Protein AF-A0A7W1A3Q1-F1 (afdb_monomer)

Radius of gyration: 32.12 Å; Cα contacts (8 Å, |Δi|>4): 57; chains: 1; bounding box: 71×56×90 Å

Nearest PDB structures (foldseek):
  2gvi-assembly1_A  TM=7.033E-01  e=1.268E+00  Thermoplasma acidophilum
  6yxy-assembly1_A5  TM=4.092E-01  e=6.744E+00  Trypanosoma brucei brucei

Solvent-accessible surface area (backbone atoms only — not comparable to full-atom values): 7647 Å² total; per-residue (Å²): 139,90,90,75,81,80,67,65,62,63,56,52,58,51,53,51,58,50,51,57,49,55,53,51,54,53,50,51,54,50,53,52,52,51,52,52,50,52,52,51,51,54,52,48,50,52,49,51,54,53,50,53,52,53,50,53,54,52,50,54,54,51,54,53,51,52,49,52,35,40,75,68,68,78,40,59,66,69,61,50,52,52,52,51,52,52,53,51,49,62,69,66,46,74,77,74,68,55,72,40,60,21,72,85,70,72,43,79,39,52,35,94,46,45,44,83,50,100,91,42,39,35,49,76,82,66,75,82,80,130

Structure (mmCIF, N/CA/C/O backbone):
data_AF-A0A7W1A3Q1-F1
#
_entry.id   AF-A0A7W1A3Q1-F1
#
loop_
_atom_site.group_PDB
_atom_site.id
_atom_site.type_symbol
_atom_site.label_atom_id
_atom_site.label_alt_id
_atom_site.label_comp_id
_atom_site.label_asym_id
_atom_site.label_entity_id
_atom_site.label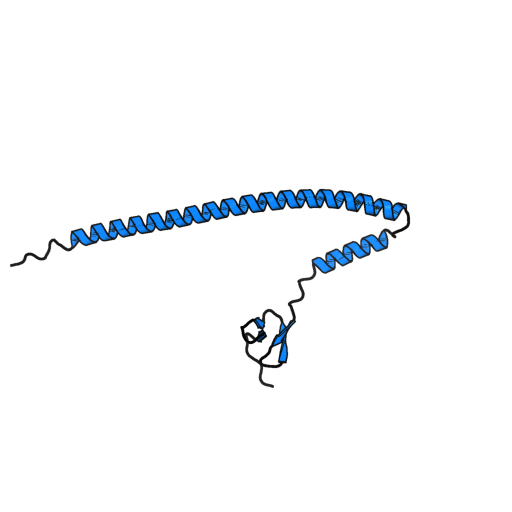_seq_id
_atom_site.pdbx_PDB_ins_code
_atom_site.Cartn_x
_atom_site.Cartn_y
_atom_site.Cartn_z
_atom_site.occupancy
_atom_site.B_iso_or_equiv
_atom_site.auth_seq_id
_atom_site.auth_comp_id
_atom_site.auth_asym_id
_atom_site.auth_atom_id
_atom_site.pdbx_PDB_model_num
ATOM 1 N N . MET A 1 1 ? 51.588 -4.763 -65.980 1.00 42.47 1 MET A N 1
ATOM 2 C CA . MET A 1 1 ? 52.067 -3.839 -64.926 1.00 42.47 1 MET A CA 1
ATOM 3 C C . MET A 1 1 ? 50.918 -2.877 -64.630 1.00 42.47 1 MET A C 1
ATOM 5 O O . MET A 1 1 ? 50.646 -2.015 -65.445 1.00 42.47 1 MET A O 1
ATOM 9 N N . SER A 1 2 ? 49.977 -3.266 -63.768 1.00 47.62 2 SER A N 1
ATOM 10 C CA . SER A 1 2 ? 49.927 -3.010 -62.309 1.00 47.62 2 SER A CA 1
ATOM 11 C C . SER A 1 2 ? 49.347 -1.636 -61.956 1.00 47.62 2 SER A C 1
ATOM 13 O O . SER A 1 2 ? 50.072 -0.713 -61.610 1.00 47.62 2 SER A O 1
ATOM 15 N N . THR A 1 3 ? 48.016 -1.534 -61.998 1.00 52.09 3 THR A N 1
ATOM 16 C CA . THR A 1 3 ? 47.221 -0.368 -61.565 1.00 52.09 3 THR A CA 1
ATOM 17 C C . THR A 1 3 ? 46.108 -0.786 -60.592 1.00 52.09 3 THR A C 1
ATOM 19 O O . THR A 1 3 ? 44.941 -0.462 -60.790 1.00 52.09 3 THR A O 1
ATOM 22 N N . SER A 1 4 ? 46.436 -1.539 -59.534 1.00 50.78 4 SER A N 1
ATOM 23 C CA . SER A 1 4 ? 45.433 -2.027 -58.562 1.00 50.78 4 SER A CA 1
ATOM 24 C C . SER A 1 4 ? 45.696 -1.683 -57.089 1.00 50.78 4 SER A C 1
ATOM 26 O O . SER A 1 4 ? 44.872 -2.023 -56.247 1.00 50.78 4 SER A O 1
ATOM 28 N N . MET A 1 5 ? 46.768 -0.962 -56.737 1.00 50.62 5 MET A N 1
ATOM 29 C CA . MET A 1 5 ? 47.135 -0.780 -55.318 1.00 50.62 5 MET A CA 1
ATOM 30 C C . MET A 1 5 ? 46.585 0.472 -54.607 1.00 50.62 5 MET A C 1
ATOM 32 O O . MET A 1 5 ? 46.626 0.519 -53.383 1.00 50.62 5 MET A O 1
ATOM 36 N N . PHE A 1 6 ? 45.994 1.452 -55.299 1.00 49.81 6 PHE A N 1
ATOM 37 C CA . PHE A 1 6 ? 45.567 2.711 -54.649 1.00 49.81 6 PHE A CA 1
ATOM 38 C C . PHE A 1 6 ? 44.113 2.757 -54.148 1.00 49.81 6 PHE A C 1
ATOM 40 O O . PHE A 1 6 ? 43.720 3.721 -53.495 1.00 49.81 6 PHE A O 1
ATOM 47 N N . ARG A 1 7 ? 43.299 1.723 -54.394 1.00 51.16 7 ARG A N 1
ATOM 48 C CA . ARG A 1 7 ? 41.881 1.719 -53.982 1.00 51.16 7 ARG A CA 1
ATOM 49 C C . ARG A 1 7 ? 41.622 1.232 -52.552 1.00 51.16 7 ARG A C 1
ATOM 51 O O . ARG A 1 7 ? 40.521 1.431 -52.068 1.00 51.16 7 ARG A O 1
ATOM 58 N N . SER A 1 8 ? 42.596 0.642 -51.857 1.00 54.16 8 SER A N 1
ATOM 59 C CA . SER A 1 8 ? 42.372 0.010 -50.540 1.00 54.16 8 SER A CA 1
ATOM 60 C C . SER A 1 8 ? 42.314 1.003 -49.362 1.00 54.16 8 SER A C 1
ATOM 62 O O . SER A 1 8 ? 41.556 0.807 -48.414 1.00 54.16 8 SER A O 1
ATOM 64 N N . GLY A 1 9 ? 43.053 2.117 -49.428 1.00 51.19 9 GLY A N 1
ATOM 65 C CA . GLY A 1 9 ? 43.115 3.088 -48.326 1.00 51.19 9 GLY A CA 1
ATOM 66 C C . GLY A 1 9 ? 41.834 3.909 -48.148 1.00 51.19 9 GLY A C 1
ATOM 67 O O . GLY A 1 9 ? 41.376 4.098 -47.026 1.00 51.19 9 GLY A O 1
ATOM 68 N N . PHE A 1 10 ? 41.210 4.349 -49.245 1.00 52.88 10 PHE A N 1
ATOM 69 C CA . PHE A 1 10 ? 40.043 5.242 -49.199 1.00 52.88 10 PHE A CA 1
ATOM 70 C C . PHE A 1 10 ? 38.795 4.596 -48.577 1.00 52.88 10 PHE A C 1
ATOM 72 O O . PHE A 1 10 ? 38.075 5.254 -47.829 1.00 52.88 10 PHE A O 1
ATOM 79 N N . TYR A 1 11 ? 38.558 3.303 -48.825 1.00 54.03 11 TYR A N 1
ATOM 80 C CA . TYR A 1 11 ? 37.426 2.598 -48.213 1.00 54.03 11 TYR A CA 1
ATOM 81 C C . TYR A 1 11 ? 37.610 2.421 -46.704 1.00 54.03 11 TYR A C 1
ATOM 83 O O . TYR A 1 11 ? 36.638 2.518 -45.964 1.00 54.03 11 TYR A O 1
ATOM 91 N N . LYS A 1 12 ? 38.849 2.242 -46.228 1.00 52.91 12 LYS A N 1
ATOM 92 C CA . LYS A 1 12 ? 39.127 2.083 -44.796 1.00 52.91 12 LYS A CA 1
ATOM 93 C C . LYS A 1 12 ? 38.817 3.359 -44.003 1.00 52.91 12 LYS A C 1
ATOM 95 O O . LYS A 1 12 ? 38.176 3.272 -42.963 1.00 52.91 12 LYS A O 1
ATOM 100 N N . TYR A 1 13 ? 39.185 4.534 -44.522 1.00 55.19 13 TYR A N 1
ATOM 101 C CA . TYR A 1 13 ? 38.882 5.817 -43.868 1.00 55.19 13 TYR A CA 1
ATOM 102 C C . TYR A 1 13 ? 37.392 6.172 -43.893 1.00 55.19 13 TYR A C 1
ATOM 104 O O . TYR A 1 13 ? 36.884 6.716 -42.915 1.00 55.19 13 TYR A O 1
ATOM 112 N N . MET A 1 14 ? 36.671 5.833 -44.968 1.00 55.47 14 MET A N 1
ATOM 113 C CA . MET A 1 14 ? 35.222 6.054 -44.998 1.00 55.47 14 MET A CA 1
ATOM 114 C C . MET A 1 14 ? 34.477 5.109 -44.053 1.00 55.47 14 MET A C 1
ATOM 116 O O . MET A 1 14 ? 33.611 5.568 -43.320 1.00 55.47 14 MET A O 1
ATOM 120 N N . ILE A 1 15 ? 34.833 3.822 -43.998 1.00 56.97 15 ILE A N 1
ATOM 121 C CA . ILE A 1 15 ? 34.176 2.867 -43.091 1.00 56.97 15 ILE A CA 1
ATOM 122 C C . ILE A 1 15 ? 34.418 3.254 -41.625 1.00 56.97 15 ILE A C 1
ATOM 124 O O . ILE A 1 15 ? 33.489 3.213 -40.827 1.00 56.97 15 ILE A O 1
ATOM 128 N N . GLN A 1 16 ? 35.625 3.708 -41.277 1.00 50.66 16 GLN A N 1
ATOM 129 C CA . GLN A 1 16 ? 35.953 4.094 -39.902 1.00 50.66 16 GLN A CA 1
ATOM 130 C C . GLN A 1 16 ? 35.214 5.369 -39.452 1.00 50.66 16 GLN A C 1
ATOM 132 O O . GLN A 1 16 ? 34.679 5.401 -38.350 1.00 50.66 16 GLN A O 1
ATOM 137 N N . GLY A 1 17 ? 35.060 6.365 -40.335 1.00 55.16 17 GLY A N 1
ATOM 138 C CA . GLY A 1 17 ? 34.252 7.558 -40.046 1.00 55.16 17 GLY A CA 1
ATOM 139 C C . GLY A 1 17 ? 32.736 7.309 -39.993 1.00 55.16 17 GLY A C 1
ATOM 140 O O . GLY A 1 17 ? 32.017 8.074 -39.353 1.00 55.16 17 GLY A O 1
ATOM 141 N N . TYR A 1 18 ? 32.236 6.253 -40.646 1.00 53.41 18 TYR A N 1
ATOM 142 C CA . TYR A 1 18 ? 30.842 5.814 -40.504 1.00 53.41 18 TYR A CA 1
ATOM 143 C C . TYR A 1 18 ? 30.604 5.095 -39.172 1.00 53.41 18 TYR A C 1
ATOM 145 O O . TYR A 1 18 ? 29.595 5.367 -38.531 1.00 53.41 18 TYR A O 1
ATOM 153 N N . VAL A 1 19 ? 31.541 4.248 -38.730 1.00 54.28 19 VAL A N 1
ATOM 154 C CA . VAL A 1 19 ? 31.450 3.534 -37.444 1.00 54.28 19 VAL A CA 1
ATOM 155 C C . VAL A 1 19 ? 31.488 4.506 -36.257 1.00 54.28 19 VAL A C 1
ATOM 157 O O . VAL A 1 19 ? 30.662 4.382 -35.356 1.00 54.28 19 VAL A O 1
ATOM 160 N N . ASP A 1 20 ? 32.351 5.529 -36.295 1.00 56.75 20 ASP A N 1
ATOM 161 C CA . ASP A 1 20 ? 32.411 6.560 -35.242 1.00 56.75 20 ASP A CA 1
ATOM 162 C C . ASP A 1 20 ? 31.129 7.414 -35.172 1.00 56.75 20 ASP A C 1
ATOM 164 O O . ASP A 1 20 ? 30.715 7.834 -34.091 1.00 56.75 20 ASP A O 1
ATOM 168 N N . ARG A 1 21 ? 30.453 7.651 -36.308 1.00 57.44 21 ARG A N 1
ATOM 169 C CA . ARG A 1 21 ? 29.165 8.369 -36.334 1.00 57.44 21 ARG A CA 1
ATOM 170 C C . ARG A 1 21 ? 28.017 7.521 -35.807 1.00 57.44 21 ARG A C 1
ATOM 172 O O . ARG A 1 21 ? 27.244 8.012 -34.996 1.00 57.44 21 ARG A O 1
ATOM 179 N N . THR A 1 22 ? 27.936 6.252 -36.204 1.00 57.66 22 THR A N 1
ATOM 180 C CA . THR A 1 22 ? 26.895 5.348 -35.694 1.00 57.66 22 THR A CA 1
ATOM 181 C C . THR A 1 22 ? 27.039 5.110 -34.195 1.00 57.66 22 THR A C 1
ATOM 183 O O . THR A 1 22 ? 26.038 5.053 -33.494 1.00 57.66 22 THR A O 1
ATOM 186 N N . GLN A 1 23 ? 28.274 5.047 -33.686 1.00 59.19 23 GLN A N 1
ATOM 187 C CA . GLN A 1 23 ? 28.534 4.881 -32.257 1.00 59.19 23 GLN A CA 1
ATOM 188 C C . GLN A 1 23 ? 28.220 6.161 -31.460 1.00 59.19 23 GLN A C 1
ATOM 190 O O . GLN A 1 23 ? 27.744 6.081 -30.329 1.00 59.19 23 GLN A O 1
ATOM 195 N N . GLY A 1 24 ? 28.432 7.342 -32.055 1.00 61.28 24 GLY A N 1
ATOM 196 C CA . GLY A 1 24 ? 28.007 8.625 -31.487 1.00 61.28 24 GLY A CA 1
ATOM 197 C C . GLY A 1 24 ? 26.484 8.787 -31.424 1.00 61.28 24 GLY A C 1
ATOM 198 O O . GLY A 1 24 ? 25.965 9.240 -30.404 1.00 61.28 24 GLY A O 1
ATOM 199 N N . ASP A 1 25 ? 25.768 8.366 -32.469 1.00 66.00 25 ASP A N 1
ATOM 200 C CA . ASP A 1 25 ? 24.300 8.414 -32.518 1.00 66.00 25 ASP A CA 1
ATOM 201 C C . ASP A 1 25 ? 23.658 7.417 -31.533 1.00 66.00 25 ASP A C 1
ATOM 203 O O . ASP A 1 25 ? 22.656 7.731 -30.889 1.00 66.00 25 ASP A O 1
ATOM 207 N N . GLU A 1 26 ? 24.261 6.239 -31.352 1.00 63.62 26 GLU A N 1
ATOM 208 C CA . GLU A 1 26 ? 23.798 5.218 -30.404 1.00 63.62 26 GLU A CA 1
ATOM 209 C C . GLU A 1 26 ? 24.021 5.651 -28.942 1.00 63.62 26 GLU A C 1
ATOM 211 O O . GLU A 1 26 ? 23.119 5.517 -28.112 1.00 63.62 26 GLU A O 1
ATOM 216 N N . LEU A 1 27 ? 25.162 6.286 -28.632 1.00 62.50 27 LEU A N 1
ATOM 217 C CA . LEU A 1 27 ? 25.388 6.902 -27.317 1.00 62.50 27 LEU A CA 1
ATOM 218 C C . LEU A 1 27 ? 24.438 8.074 -27.051 1.00 62.50 27 LEU A C 1
ATOM 220 O O . LEU A 1 27 ? 23.959 8.222 -25.929 1.00 62.50 27 LEU A O 1
ATOM 224 N N . ALA A 1 28 ? 24.149 8.905 -28.054 1.00 65.06 28 ALA A N 1
ATOM 225 C CA . ALA A 1 28 ? 23.206 10.010 -27.904 1.00 65.06 28 ALA A CA 1
ATOM 226 C C . ALA A 1 28 ? 21.781 9.502 -27.626 1.00 65.06 28 ALA A C 1
ATOM 228 O O . ALA A 1 28 ? 21.112 10.026 -26.736 1.00 65.06 28 ALA A O 1
ATOM 229 N N . ALA A 1 29 ? 21.343 8.445 -28.317 1.00 68.56 29 ALA A N 1
ATOM 230 C CA . ALA A 1 29 ? 20.056 7.801 -28.059 1.00 68.56 29 ALA A CA 1
ATOM 231 C C . ALA A 1 29 ? 19.986 7.191 -26.648 1.00 68.56 29 ALA A C 1
ATOM 233 O O . ALA A 1 29 ? 18.965 7.313 -25.971 1.00 68.56 29 ALA A O 1
ATOM 234 N N . GLN A 1 30 ? 21.079 6.589 -26.176 1.00 65.31 30 GLN A N 1
ATOM 235 C CA . GLN A 1 30 ? 21.142 6.005 -24.839 1.00 65.31 30 GLN A CA 1
ATOM 236 C C . GLN A 1 30 ? 21.142 7.071 -23.734 1.00 65.31 30 GLN A C 1
ATOM 238 O O . GLN A 1 30 ? 20.387 6.953 -22.775 1.00 65.31 30 GLN A O 1
ATOM 243 N N . VAL A 1 31 ? 21.882 8.170 -23.911 1.00 63.97 31 VAL A N 1
ATOM 244 C CA . VAL A 1 31 ? 21.854 9.315 -22.985 1.00 63.97 31 VAL A CA 1
ATOM 245 C C . VAL A 1 31 ? 20.475 9.980 -22.963 1.00 63.97 31 VAL A C 1
ATOM 247 O O . VAL A 1 31 ? 20.008 10.367 -21.896 1.00 63.97 31 VAL A O 1
ATOM 250 N N . MET A 1 32 ? 19.788 10.087 -24.105 1.00 60.47 32 MET A N 1
ATOM 251 C CA . MET A 1 32 ? 18.413 10.601 -24.145 1.00 60.47 32 MET A CA 1
ATOM 252 C C . MET A 1 32 ? 17.429 9.678 -23.412 1.00 60.47 32 MET A C 1
ATOM 254 O O . MET A 1 32 ? 16.620 10.169 -22.630 1.00 60.47 32 MET A O 1
ATOM 258 N N . SER A 1 33 ? 17.547 8.358 -23.584 1.00 67.25 33 SER A N 1
ATOM 259 C CA . SER A 1 33 ? 16.752 7.377 -22.831 1.00 67.25 33 SER A CA 1
ATOM 260 C C . SER A 1 33 ? 17.013 7.460 -21.323 1.00 67.25 33 SER A C 1
ATOM 262 O O . SER A 1 33 ? 16.078 7.387 -20.528 1.00 67.25 33 SER A O 1
ATOM 264 N N . ASP A 1 34 ? 18.266 7.640 -20.907 1.00 59.00 34 ASP A N 1
ATOM 265 C CA . ASP A 1 34 ? 18.619 7.766 -19.491 1.00 59.00 34 ASP A CA 1
ATOM 266 C C . ASP A 1 34 ? 18.078 9.078 -18.890 1.00 59.00 34 ASP A C 1
ATOM 268 O O . ASP A 1 34 ? 17.591 9.088 -17.756 1.00 59.00 34 ASP A O 1
ATOM 272 N N . VAL A 1 35 ? 18.070 10.174 -19.658 1.00 61.72 35 VAL A N 1
ATOM 273 C CA . VAL A 1 35 ? 17.443 11.449 -19.264 1.00 61.72 35 VAL A CA 1
ATOM 274 C C . VAL A 1 35 ? 15.922 11.312 -19.118 1.00 61.72 35 VAL A C 1
ATOM 276 O O . VAL A 1 35 ? 15.364 11.850 -18.158 1.00 61.72 35 VAL A O 1
ATOM 279 N N . ASP A 1 36 ? 15.261 10.545 -19.988 1.00 67.25 36 ASP A N 1
ATOM 280 C CA . ASP A 1 36 ? 13.829 10.245 -19.857 1.00 67.25 36 ASP A CA 1
ATOM 281 C C . ASP A 1 36 ? 13.543 9.426 -18.585 1.00 67.25 36 ASP A C 1
ATOM 283 O O . ASP A 1 36 ? 12.643 9.772 -17.813 1.00 67.25 36 ASP A O 1
ATOM 287 N N . THR A 1 37 ? 14.375 8.423 -18.266 1.00 71.25 37 THR A N 1
ATOM 288 C CA . THR A 1 37 ? 14.226 7.672 -17.003 1.00 71.25 37 THR A CA 1
ATOM 289 C C . THR A 1 37 ? 14.483 8.535 -15.764 1.00 71.25 37 THR A C 1
ATOM 291 O O . THR A 1 37 ? 13.812 8.365 -14.745 1.00 71.25 37 THR A O 1
ATOM 294 N N . ALA A 1 38 ? 15.397 9.509 -15.832 1.00 65.62 38 ALA A N 1
ATOM 295 C CA . ALA A 1 38 ? 15.622 10.460 -14.745 1.00 65.62 38 ALA A CA 1
ATOM 296 C C . ALA A 1 38 ? 14.404 11.379 -14.527 1.00 65.62 38 ALA A C 1
ATOM 298 O O . ALA A 1 38 ? 14.039 11.669 -13.382 1.00 65.62 38 ALA A O 1
ATOM 299 N N . GLY A 1 39 ? 13.734 11.787 -15.611 1.00 73.75 39 GLY A N 1
ATOM 300 C CA . GLY A 1 39 ? 12.460 12.508 -15.557 1.00 73.75 39 GLY A CA 1
ATOM 301 C C . GLY A 1 39 ? 11.350 11.693 -14.885 1.00 73.75 39 GLY A C 1
ATOM 302 O O . GLY A 1 39 ? 10.630 12.215 -14.026 1.00 73.75 39 GLY A O 1
ATOM 303 N N . ASP A 1 40 ? 11.265 10.402 -15.205 1.00 79.38 40 ASP A N 1
ATOM 304 C CA . ASP A 1 40 ? 10.300 9.474 -14.612 1.00 79.38 40 ASP A CA 1
ATOM 305 C C . ASP A 1 40 ? 10.559 9.217 -13.122 1.00 79.38 40 ASP A C 1
ATOM 307 O O . ASP A 1 40 ? 9.615 9.196 -12.325 1.00 79.38 40 ASP A O 1
ATOM 311 N N . VAL A 1 41 ? 11.824 9.091 -12.709 1.00 82.56 41 VAL A N 1
ATOM 312 C CA . VAL A 1 41 ? 12.198 8.931 -11.293 1.00 82.56 41 VAL A CA 1
ATOM 313 C C . VAL A 1 41 ? 11.815 10.169 -10.482 1.00 82.56 41 VAL A C 1
ATOM 315 O O . VAL A 1 41 ? 11.245 10.044 -9.396 1.00 82.56 41 VAL A O 1
ATOM 318 N N . GLU A 1 42 ? 12.053 11.372 -11.006 1.00 84.62 42 GLU A N 1
ATOM 319 C CA . GLU A 1 42 ? 11.685 12.610 -10.312 1.00 84.62 42 GLU A CA 1
ATOM 320 C C . GLU A 1 42 ? 10.158 12.818 -10.274 1.00 84.62 42 GLU A C 1
ATOM 322 O O . GLU A 1 42 ? 9.604 13.342 -9.301 1.00 84.62 42 GLU A O 1
ATOM 327 N N . ALA A 1 43 ? 9.434 12.371 -11.303 1.00 82.94 43 ALA A N 1
ATOM 328 C CA . ALA A 1 43 ? 7.974 12.328 -11.280 1.00 82.94 43 ALA A CA 1
ATOM 329 C C . ALA A 1 43 ? 7.452 11.328 -10.233 1.00 82.94 43 ALA A C 1
ATOM 331 O O . ALA A 1 43 ? 6.517 11.646 -9.491 1.00 82.94 43 ALA A O 1
ATOM 332 N N . LEU A 1 44 ? 8.067 10.147 -10.129 1.00 84.75 44 LEU A N 1
ATOM 333 C CA . LEU A 1 44 ? 7.723 9.138 -9.129 1.00 84.75 44 LEU A CA 1
ATOM 334 C C . LEU A 1 44 ? 7.990 9.655 -7.712 1.00 84.75 44 LEU A C 1
ATOM 336 O O . LEU A 1 44 ? 7.129 9.537 -6.844 1.00 84.75 44 LEU A O 1
ATOM 340 N N . ARG A 1 45 ? 9.132 10.313 -7.492 1.00 88.62 45 ARG A N 1
ATOM 341 C CA . ARG A 1 45 ? 9.488 10.934 -6.212 1.00 88.62 45 ARG A CA 1
ATOM 342 C C . ARG A 1 45 ? 8.451 11.962 -5.772 1.00 88.62 45 ARG A C 1
ATOM 344 O O . ARG A 1 45 ? 8.016 11.939 -4.622 1.00 88.62 45 ARG A O 1
ATOM 351 N N . ARG A 1 46 ? 8.005 12.826 -6.688 1.00 89.94 46 ARG A N 1
ATOM 352 C CA . ARG A 1 46 ? 6.931 13.791 -6.408 1.00 89.94 46 ARG A CA 1
ATOM 353 C C . ARG A 1 46 ? 5.624 13.102 -6.021 1.00 89.94 46 ARG A C 1
ATOM 355 O O . ARG A 1 46 ? 4.993 13.530 -5.059 1.00 89.94 46 ARG A O 1
ATOM 362 N N . ARG A 1 47 ? 5.247 12.013 -6.702 1.00 88.06 47 ARG A N 1
ATOM 363 C CA . ARG A 1 47 ? 4.057 11.226 -6.329 1.00 88.06 47 ARG A CA 1
ATOM 364 C C . ARG A 1 47 ? 4.197 10.592 -4.949 1.00 88.06 47 ARG A C 1
ATOM 366 O O . ARG A 1 47 ? 3.247 10.654 -4.181 1.00 88.06 47 ARG A O 1
ATOM 373 N N . VAL A 1 48 ? 5.363 10.038 -4.614 1.00 91.25 48 VAL A N 1
ATOM 374 C CA . VAL A 1 48 ? 5.620 9.454 -3.286 1.00 91.25 48 VAL A CA 1
ATOM 3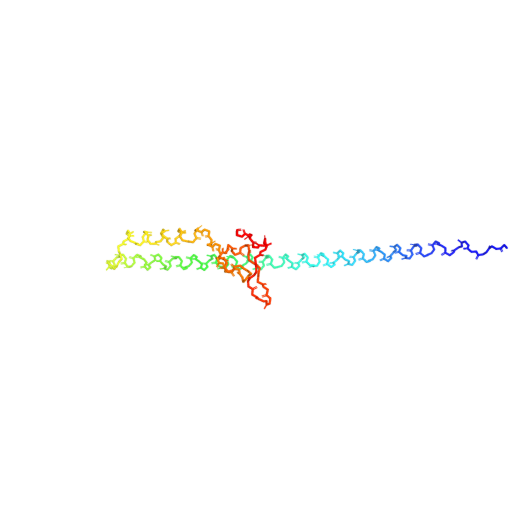75 C C . VAL A 1 48 ? 5.473 10.508 -2.188 1.00 91.25 48 VAL A C 1
ATOM 377 O O . VAL A 1 48 ? 4.804 10.244 -1.196 1.00 91.25 48 VAL A O 1
ATOM 380 N N . ILE A 1 49 ? 6.015 11.714 -2.386 1.00 89.44 49 ILE A N 1
ATOM 381 C CA . ILE A 1 49 ? 5.874 12.825 -1.428 1.00 89.44 49 ILE A CA 1
ATOM 382 C C . ILE A 1 49 ? 4.407 13.262 -1.291 1.00 89.44 49 ILE A C 1
ATOM 384 O O . ILE A 1 49 ? 3.918 13.493 -0.189 1.00 89.44 49 ILE A O 1
ATOM 388 N N . GLN A 1 50 ? 3.672 13.367 -2.401 1.00 90.62 50 GLN A N 1
ATOM 389 C CA . GLN A 1 50 ? 2.245 13.704 -2.347 1.00 90.62 50 GLN A CA 1
ATOM 390 C C . GLN A 1 50 ? 1.431 12.630 -1.620 1.00 90.62 50 GLN A C 1
ATOM 392 O O . GLN A 1 50 ? 0.562 12.948 -0.811 1.00 90.62 50 GLN A O 1
ATOM 397 N N . GLN A 1 51 ? 1.728 11.357 -1.877 1.00 90.44 51 GLN A N 1
ATOM 398 C CA . GLN A 1 51 ? 1.067 10.241 -1.212 1.00 90.44 51 GLN A CA 1
ATOM 399 C C . GLN A 1 51 ? 1.411 10.177 0.277 1.00 90.44 51 GLN A C 1
ATOM 401 O O . GLN A 1 51 ? 0.520 9.896 1.072 1.00 90.44 51 GLN A O 1
ATOM 406 N N . SER A 1 52 ? 2.652 10.474 0.678 1.00 89.56 52 SER A N 1
ATOM 407 C CA . SER A 1 52 ? 3.019 10.495 2.098 1.00 89.56 5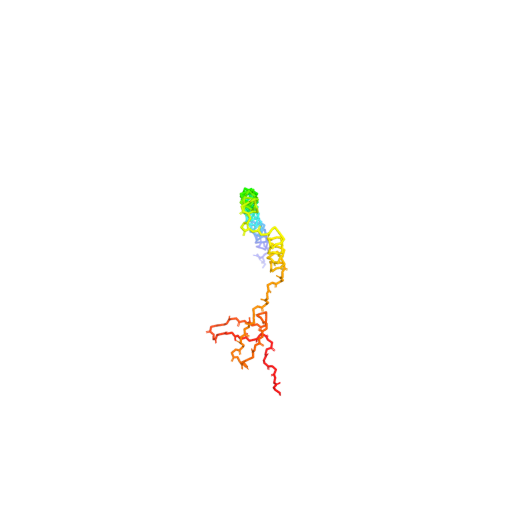2 SER A CA 1
ATOM 408 C C . SER A 1 52 ? 2.272 11.587 2.862 1.00 89.56 52 SER A C 1
ATOM 410 O O . SER A 1 52 ? 1.755 11.314 3.939 1.00 89.56 52 SER A O 1
ATOM 412 N N . LEU A 1 53 ? 2.126 12.782 2.278 1.00 89.88 53 LEU A N 1
ATOM 413 C CA . LEU A 1 53 ? 1.340 13.864 2.884 1.00 89.88 53 LEU A CA 1
ATOM 414 C C . LEU A 1 53 ? -0.145 13.494 3.016 1.00 89.88 53 LEU A C 1
ATOM 416 O O . LEU A 1 53 ? -0.747 13.716 4.063 1.00 89.88 53 LEU A O 1
ATOM 420 N N . ALA A 1 54 ? -0.727 12.870 1.988 1.00 87.88 54 ALA A N 1
ATOM 421 C CA . ALA A 1 54 ? -2.110 12.398 2.050 1.00 87.88 54 ALA A CA 1
ATOM 422 C C . ALA A 1 54 ? -2.308 11.310 3.125 1.00 87.88 54 ALA A C 1
ATOM 424 O O . ALA A 1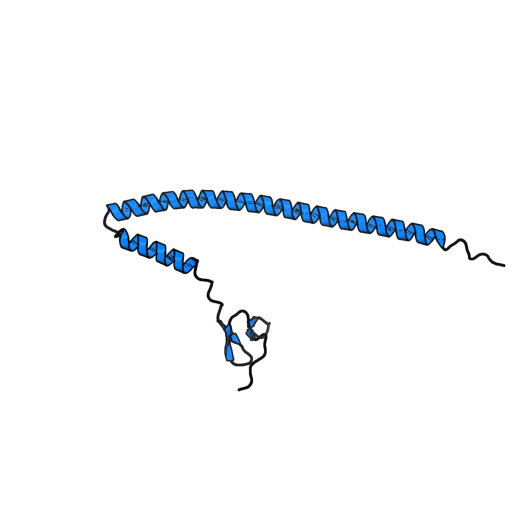 54 ? -3.341 11.274 3.794 1.00 87.88 54 ALA A O 1
ATOM 425 N N . ILE A 1 55 ? -1.320 10.429 3.318 1.00 90.62 55 ILE A N 1
ATOM 426 C CA . ILE A 1 55 ? -1.341 9.416 4.382 1.00 90.62 55 ILE A CA 1
ATOM 427 C C . ILE A 1 55 ? -1.296 10.075 5.766 1.00 90.62 55 ILE A C 1
ATOM 429 O O . ILE A 1 55 ? -2.041 9.653 6.648 1.00 90.62 55 ILE A O 1
ATOM 433 N N . GLU A 1 56 ? -0.472 11.106 5.963 1.00 88.81 56 GLU A N 1
ATOM 434 C CA . GLU A 1 56 ? -0.408 11.853 7.228 1.00 88.81 56 GLU A CA 1
ATOM 435 C C . GLU A 1 56 ? -1.739 12.543 7.557 1.00 88.81 56 GLU A C 1
ATOM 437 O O . GLU A 1 56 ? -2.230 12.448 8.686 1.00 88.81 56 GLU A O 1
ATOM 442 N N . GLU A 1 57 ? -2.371 13.177 6.567 1.00 91.56 57 GLU A N 1
ATOM 443 C CA . GLU A 1 57 ? -3.684 13.802 6.735 1.00 91.56 57 GLU A CA 1
ATOM 444 C C . GLU A 1 57 ? -4.747 12.766 7.130 1.00 91.56 57 GLU A C 1
ATOM 446 O O . GLU A 1 57 ? -5.440 12.936 8.137 1.00 91.56 57 GLU A O 1
ATOM 451 N N . LEU A 1 58 ? -4.824 11.641 6.413 1.00 90.62 58 LEU A N 1
ATOM 452 C CA . LEU A 1 58 ? -5.744 10.549 6.741 1.00 90.62 58 LEU A CA 1
ATOM 453 C C . LEU A 1 58 ? -5.475 9.955 8.130 1.00 90.62 58 LEU A C 1
ATOM 455 O O . LEU A 1 58 ? -6.422 9.663 8.862 1.00 90.62 58 LEU A O 1
ATOM 459 N N . ALA A 1 59 ? -4.207 9.811 8.523 1.00 88.19 59 ALA A N 1
ATOM 460 C CA . ALA A 1 59 ? -3.840 9.319 9.847 1.00 88.19 59 ALA A CA 1
ATOM 461 C C . ALA A 1 59 ? -4.362 10.245 10.957 1.00 88.19 59 ALA A C 1
ATOM 463 O O . ALA A 1 59 ? -4.878 9.762 11.967 1.00 88.19 59 ALA A O 1
ATOM 464 N N . SER A 1 60 ? -4.299 11.565 10.751 1.00 90.00 60 SER A N 1
ATOM 465 C CA . SER A 1 60 ? -4.827 12.541 11.711 1.00 90.00 60 SER A CA 1
ATOM 466 C C . SER A 1 60 ? -6.348 12.427 11.888 1.00 90.00 60 SER A C 1
ATOM 468 O O . SER A 1 60 ? -6.840 12.416 13.017 1.00 90.00 60 SER A O 1
ATOM 470 N N . VAL A 1 61 ? -7.095 12.244 10.793 1.00 91.56 61 VAL A N 1
ATOM 471 C CA . VAL A 1 61 ? -8.555 12.070 10.827 1.00 91.56 61 VAL A CA 1
ATOM 472 C C . VAL A 1 61 ? -8.929 10.775 11.546 1.00 91.56 61 VAL A C 1
ATOM 474 O O . VAL A 1 61 ? -9.796 10.780 12.422 1.00 91.56 61 VAL A O 1
ATOM 477 N N . VAL A 1 62 ? -8.242 9.674 11.233 1.00 87.88 62 VAL A N 1
ATOM 478 C CA . VAL A 1 62 ? -8.467 8.378 11.889 1.00 87.88 62 VAL A CA 1
ATOM 479 C C . VAL A 1 62 ? -8.170 8.460 13.388 1.00 87.88 62 VAL A C 1
ATOM 481 O O . VAL A 1 62 ? -8.933 7.907 14.177 1.00 87.88 62 VAL A O 1
ATOM 484 N N . ALA A 1 63 ? -7.124 9.184 13.800 1.00 85.75 63 ALA A N 1
ATOM 485 C CA . ALA A 1 63 ? -6.795 9.383 15.212 1.00 85.75 63 ALA A CA 1
ATOM 486 C C . ALA A 1 63 ? -7.878 10.168 15.974 1.00 85.75 63 ALA A C 1
ATOM 488 O O . ALA A 1 63 ? -8.193 9.851 17.121 1.00 85.75 63 ALA A O 1
ATOM 489 N N . VAL A 1 64 ? -8.485 11.179 15.344 1.00 89.31 64 VAL A N 1
ATOM 490 C CA . VAL A 1 64 ? -9.611 11.911 15.947 1.00 89.31 64 VAL A CA 1
ATOM 491 C C . VAL A 1 64 ? -10.848 11.016 16.044 1.00 89.31 64 VAL A C 1
ATOM 493 O O . VAL A 1 64 ? -11.481 10.958 17.099 1.00 89.31 64 VAL A O 1
ATOM 496 N N . MET A 1 65 ? -11.176 10.274 14.982 1.00 86.56 65 MET A N 1
ATOM 497 C CA . MET A 1 65 ? -12.322 9.360 14.976 1.00 86.56 65 MET A CA 1
ATOM 498 C C . MET A 1 65 ? -12.178 8.236 16.006 1.00 86.56 65 MET A C 1
ATOM 500 O O . MET A 1 65 ? -13.140 7.933 16.711 1.00 86.56 65 MET A O 1
ATOM 504 N N . SER A 1 66 ? -10.993 7.632 16.125 1.00 84.94 66 SER A N 1
ATOM 505 C CA . SER A 1 66 ? -10.748 6.575 17.110 1.00 84.94 66 SER A CA 1
ATOM 506 C C . SER A 1 66 ? -10.943 7.094 18.530 1.00 84.94 66 SER A C 1
ATOM 508 O O . SER A 1 66 ? -11.628 6.454 19.326 1.00 84.94 66 SER A O 1
ATOM 510 N N . ARG A 1 67 ? -10.443 8.298 18.823 1.00 87.12 67 ARG A N 1
ATOM 511 C CA . ARG A 1 67 ? -10.645 8.950 20.116 1.00 87.12 67 ARG A CA 1
ATOM 512 C C . ARG A 1 67 ? -12.121 9.218 20.411 1.00 87.12 67 ARG A C 1
ATOM 514 O O . ARG A 1 67 ? -12.576 8.871 21.495 1.00 87.12 67 ARG A O 1
ATOM 521 N N . MET A 1 68 ? -12.880 9.756 19.453 1.00 87.44 68 MET A N 1
ATOM 522 C CA . MET A 1 68 ? -14.325 9.980 19.617 1.00 87.44 68 MET A CA 1
ATOM 523 C C . MET A 1 68 ? -15.091 8.678 19.889 1.00 87.44 68 MET A C 1
ATOM 525 O O . MET A 1 68 ? -16.001 8.656 20.714 1.00 87.44 68 MET A O 1
ATOM 529 N N . LEU A 1 69 ? -14.722 7.580 19.224 1.00 85.25 69 LEU A N 1
ATOM 530 C CA . LEU A 1 69 ? -15.365 6.276 19.413 1.00 85.25 69 LEU A CA 1
ATOM 531 C C . LEU A 1 69 ? -15.037 5.646 20.775 1.00 85.25 69 LEU A C 1
ATOM 533 O O . LEU A 1 69 ? -15.905 4.998 21.367 1.00 85.25 69 LEU A O 1
ATOM 537 N N . ILE A 1 70 ? -13.820 5.867 21.281 1.00 87.12 70 ILE A N 1
ATOM 538 C CA . ILE A 1 70 ? -13.411 5.470 22.635 1.00 87.12 70 ILE A CA 1
ATOM 539 C C . ILE A 1 70 ? -14.174 6.296 23.679 1.00 87.12 70 ILE A C 1
ATOM 541 O O . ILE A 1 70 ? -14.750 5.731 24.605 1.00 87.12 70 ILE A O 1
ATOM 545 N N . GLU A 1 71 ? -14.232 7.621 23.515 1.00 89.25 71 GLU A N 1
ATOM 546 C CA . GLU A 1 71 ? -14.940 8.528 24.433 1.00 89.25 71 GLU A CA 1
ATOM 547 C C . GLU A 1 71 ? -16.456 8.259 24.457 1.00 89.25 71 GLU A C 1
ATOM 549 O O . GLU A 1 71 ? -17.082 8.335 25.513 1.00 89.25 71 GLU A O 1
ATOM 554 N N . ALA A 1 72 ? -17.045 7.863 23.324 1.00 88.56 72 ALA A N 1
ATOM 555 C CA . ALA A 1 72 ? -18.442 7.440 23.230 1.00 88.56 72 ALA A CA 1
ATOM 556 C C . ALA A 1 72 ? -18.711 6.029 23.800 1.00 88.56 72 ALA A C 1
ATOM 558 O O . ALA A 1 72 ? -19.858 5.576 23.781 1.00 88.56 72 ALA A O 1
ATOM 559 N N . GLY A 1 73 ? -17.677 5.309 24.255 1.00 88.25 73 GLY A N 1
ATOM 560 C CA . GLY A 1 73 ? -17.783 3.941 24.774 1.00 88.25 73 GLY A CA 1
ATOM 561 C C . GLY A 1 73 ? -18.219 2.903 23.735 1.00 88.25 73 GLY A C 1
ATOM 562 O O . GLY A 1 73 ? -18.623 1.803 24.101 1.00 88.25 73 GLY A O 1
ATOM 563 N N . GLN A 1 74 ? -18.168 3.244 22.443 1.00 87.62 74 GLN A N 1
ATOM 564 C CA . GLN A 1 74 ? -18.570 2.357 21.345 1.00 87.62 74 GLN A CA 1
ATOM 565 C C . GLN A 1 74 ? -17.485 1.330 21.015 1.00 87.62 74 GLN A C 1
ATOM 567 O O . GLN A 1 74 ? -17.774 0.270 20.461 1.00 87.62 74 GLN A O 1
ATOM 572 N N . ILE A 1 75 ? -16.229 1.649 21.334 1.00 80.75 75 ILE A N 1
ATOM 573 C CA . ILE A 1 75 ? -15.077 0.799 21.054 1.00 80.75 75 ILE A CA 1
ATOM 574 C C . ILE A 1 75 ? -14.198 0.728 22.299 1.00 80.75 75 ILE A C 1
ATOM 576 O O . ILE A 1 75 ? -13.753 1.750 22.818 1.00 80.75 75 ILE A O 1
ATOM 580 N N . ASP A 1 76 ? -13.916 -0.493 22.752 1.00 86.69 76 ASP A N 1
ATOM 581 C CA . ASP A 1 76 ? -12.879 -0.738 23.750 1.00 86.69 76 ASP A CA 1
ATOM 582 C C . ASP A 1 76 ? -11.506 -0.492 23.108 1.00 86.69 76 ASP A C 1
ATOM 584 O O . ASP A 1 76 ? -11.155 -1.117 22.100 1.00 86.69 76 ASP A O 1
ATOM 588 N N . ALA A 1 77 ? -10.730 0.420 23.694 1.00 80.62 77 ALA A N 1
ATOM 589 C CA . ALA A 1 77 ? -9.398 0.778 23.221 1.00 80.62 77 ALA A CA 1
ATOM 590 C C . ALA A 1 77 ? -8.485 -0.450 23.046 1.00 80.62 77 ALA A C 1
ATOM 592 O O . ALA A 1 77 ? -7.743 -0.514 22.068 1.00 80.62 77 ALA A O 1
ATOM 593 N N . LYS A 1 78 ? -8.599 -1.464 23.919 1.00 81.12 78 LYS A N 1
ATOM 594 C CA . LYS A 1 78 ? -7.806 -2.700 23.816 1.00 81.12 78 LYS A CA 1
ATOM 595 C C . LYS A 1 78 ? -8.183 -3.544 22.604 1.00 81.12 78 LYS A C 1
ATOM 597 O O . LYS A 1 78 ? -7.325 -4.178 21.999 1.00 81.12 78 LYS A O 1
ATOM 602 N N . VAL A 1 79 ? -9.466 -3.566 22.241 1.00 86.31 79 VAL A N 1
ATOM 603 C CA . VAL A 1 79 ? -9.938 -4.291 21.052 1.00 86.31 79 VAL A CA 1
ATOM 604 C C . VAL A 1 79 ? -9.479 -3.578 19.784 1.00 86.31 79 VAL A C 1
ATOM 606 O O . VAL A 1 79 ? -9.138 -4.241 18.805 1.00 86.31 79 VAL A O 1
ATOM 609 N N . LEU A 1 80 ? -9.449 -2.242 19.793 1.00 81.56 80 LEU A N 1
ATOM 610 C CA . LEU A 1 80 ? -8.935 -1.462 18.670 1.00 81.56 80 LEU A CA 1
ATOM 611 C C . LEU A 1 80 ? -7.436 -1.708 18.461 1.00 81.56 80 LEU A C 1
ATOM 613 O O . LEU A 1 80 ? -7.042 -2.016 17.343 1.00 81.56 80 LEU A O 1
ATOM 617 N N . GLU A 1 81 ? -6.634 -1.622 19.523 1.00 80.88 81 GLU A N 1
ATOM 618 C CA . GLU A 1 81 ? -5.188 -1.882 19.486 1.00 80.88 81 GLU A CA 1
ATOM 619 C C . GLU A 1 81 ? -4.893 -3.286 18.940 1.00 80.88 81 GLU A C 1
ATOM 621 O O . GLU A 1 81 ? -4.207 -3.422 17.930 1.00 80.88 81 GLU A O 1
ATOM 626 N N . TYR A 1 82 ? -5.555 -4.312 19.488 1.00 84.94 82 TYR A N 1
ATOM 627 C CA . TYR A 1 82 ? -5.444 -5.686 18.992 1.00 84.94 82 TYR A CA 1
ATOM 628 C C . TYR A 1 82 ? -5.798 -5.823 17.501 1.00 84.94 82 TYR A C 1
ATOM 630 O O . TYR A 1 82 ? -5.124 -6.538 16.761 1.00 84.94 82 TYR A O 1
ATOM 638 N N . ARG A 1 83 ? -6.857 -5.149 17.033 1.00 84.25 83 ARG A N 1
ATOM 639 C CA . ARG A 1 83 ? -7.268 -5.205 15.620 1.00 84.25 83 ARG A CA 1
ATOM 640 C C . ARG A 1 83 ? -6.296 -4.482 14.695 1.00 84.25 83 ARG A C 1
ATOM 642 O O . ARG A 1 83 ? -6.110 -4.936 13.568 1.00 84.25 83 ARG A O 1
ATOM 649 N N . VAL A 1 84 ? -5.711 -3.370 15.138 1.00 83.12 84 VAL A N 1
ATOM 650 C CA . VAL A 1 84 ? -4.685 -2.658 14.367 1.00 83.12 84 VAL A CA 1
ATOM 651 C C . VAL A 1 84 ? -3.441 -3.527 14.242 1.00 83.12 84 VAL A C 1
ATOM 653 O O . VAL A 1 84 ? -2.951 -3.702 13.129 1.00 83.12 84 VAL A O 1
ATOM 656 N N . ASP A 1 85 ? -2.986 -4.128 15.339 1.00 78.94 85 ASP A N 1
ATOM 657 C CA . ASP A 1 85 ? -1.821 -5.013 15.333 1.00 78.94 85 ASP A CA 1
ATOM 658 C C . ASP A 1 85 ? -2.049 -6.241 14.445 1.00 78.94 85 ASP A C 1
ATOM 660 O O . ASP A 1 85 ? -1.227 -6.527 13.575 1.00 78.94 85 ASP A O 1
ATOM 664 N N . ALA A 1 86 ? -3.209 -6.897 14.558 1.00 81.81 86 ALA A N 1
ATOM 665 C CA . ALA A 1 86 ? -3.567 -8.022 13.693 1.00 81.81 86 ALA A CA 1
ATOM 666 C C . ALA A 1 86 ? -3.572 -7.635 12.202 1.00 81.81 86 ALA A C 1
ATOM 668 O O . ALA A 1 86 ? -3.032 -8.357 11.366 1.00 81.81 86 ALA A O 1
ATOM 669 N N . ALA A 1 87 ? -4.124 -6.467 11.856 1.00 81.19 87 ALA A N 1
ATOM 670 C CA . ALA A 1 87 ? -4.142 -5.986 10.476 1.00 81.19 87 ALA A CA 1
ATOM 671 C C . ALA A 1 87 ? -2.739 -5.613 9.954 1.00 81.19 87 ALA A C 1
ATOM 673 O O . ALA A 1 87 ? -2.454 -5.763 8.762 1.00 81.19 87 ALA A O 1
ATOM 674 N N . LEU A 1 88 ? -1.855 -5.107 10.820 1.00 81.12 88 LEU A N 1
ATOM 675 C CA . LEU A 1 88 ? -0.460 -4.836 10.469 1.00 81.12 88 LEU A CA 1
ATOM 676 C C . LEU A 1 88 ? 0.324 -6.134 10.253 1.00 81.12 88 LEU A C 1
ATOM 678 O O . LEU A 1 88 ? 1.120 -6.203 9.313 1.00 81.12 88 LEU A O 1
ATOM 682 N N . ASP A 1 89 ? 0.072 -7.158 11.064 1.00 79.00 89 ASP A N 1
ATOM 683 C CA . ASP A 1 89 ? 0.680 -8.478 10.916 1.00 79.00 89 ASP A CA 1
ATOM 684 C C . ASP A 1 89 ? 0.212 -9.184 9.635 1.00 79.00 89 ASP A C 1
ATOM 686 O O . ASP A 1 89 ? 1.048 -9.698 8.891 1.00 79.00 89 ASP A O 1
ATOM 690 N N . GLU A 1 90 ? -1.077 -9.112 9.286 1.00 79.06 90 GLU A N 1
ATOM 691 C CA . GLU A 1 90 ? -1.598 -9.612 8.002 1.00 79.06 90 GLU A CA 1
ATOM 692 C C . GLU A 1 90 ? -0.934 -8.936 6.792 1.00 79.06 90 GLU A C 1
ATOM 694 O O . GLU A 1 90 ? -0.658 -9.586 5.786 1.00 79.06 90 GLU A O 1
ATOM 699 N N . ARG A 1 91 ? -0.630 -7.633 6.877 1.00 75.56 91 ARG A N 1
ATOM 700 C CA . ARG A 1 91 ? 0.084 -6.911 5.807 1.00 75.56 91 ARG A CA 1
ATOM 701 C C . ARG A 1 91 ? 1.568 -7.255 5.723 1.00 75.56 91 ARG A C 1
ATOM 703 O O . ARG A 1 91 ? 2.156 -7.122 4.651 1.00 75.56 91 ARG A O 1
ATOM 710 N N . ARG A 1 92 ? 2.189 -7.607 6.850 1.00 75.31 92 ARG A N 1
ATOM 711 C CA . ARG A 1 92 ? 3.600 -8.021 6.918 1.00 75.31 92 ARG A CA 1
ATOM 712 C C . ARG A 1 92 ? 3.790 -9.479 6.532 1.00 75.31 92 ARG A C 1
ATOM 714 O O . ARG A 1 92 ? 4.902 -9.847 6.148 1.00 75.31 92 ARG A O 1
ATOM 721 N N . ALA A 1 93 ? 2.742 -10.293 6.634 1.00 69.62 93 ALA A N 1
ATOM 722 C CA . ALA A 1 93 ? 2.773 -11.656 6.151 1.00 69.62 93 ALA A CA 1
ATOM 723 C C . ALA A 1 93 ? 3.163 -11.650 4.660 1.00 69.62 93 ALA A C 1
ATOM 725 O O . ALA A 1 93 ? 2.608 -10.872 3.876 1.00 69.62 93 ALA A O 1
ATOM 726 N N . PRO A 1 94 ? 4.151 -12.467 4.250 1.00 66.44 94 PRO A N 1
ATOM 727 C CA . PRO A 1 94 ? 4.494 -12.584 2.844 1.00 66.44 94 PRO A CA 1
ATOM 728 C C . PRO A 1 94 ? 3.233 -13.002 2.080 1.00 66.44 94 PRO A C 1
ATOM 730 O O . PRO A 1 94 ? 2.492 -13.851 2.582 1.00 66.44 94 PRO A O 1
ATOM 733 N N . PRO A 1 95 ? 2.972 -12.428 0.890 1.00 67.12 95 PRO A N 1
ATOM 734 C CA . PRO A 1 95 ? 1.811 -12.817 0.108 1.00 67.12 95 PRO A CA 1
ATOM 735 C C . PRO A 1 95 ? 1.865 -14.328 -0.086 1.00 67.12 95 PRO A C 1
ATOM 737 O O . PRO A 1 95 ? 2.872 -14.850 -0.577 1.00 67.12 95 PRO A O 1
ATOM 740 N N . GLU A 1 96 ? 0.816 -15.029 0.350 1.00 67.94 96 GLU A N 1
ATOM 741 C CA . GLU A 1 96 ? 0.721 -16.468 0.148 1.00 67.94 96 GLU A CA 1
ATOM 742 C C . GLU A 1 96 ? 0.937 -16.736 -1.339 1.00 67.94 96 GLU A C 1
ATOM 744 O O . GLU A 1 96 ? 0.239 -16.186 -2.199 1.00 67.94 96 GLU A O 1
ATOM 749 N N . ALA A 1 97 ? 1.977 -17.511 -1.657 1.00 73.06 97 ALA A N 1
ATOM 750 C CA . ALA A 1 97 ? 2.294 -17.808 -3.041 1.00 73.06 97 ALA A CA 1
ATOM 751 C C . ALA A 1 97 ? 1.057 -18.479 -3.655 1.00 73.06 97 ALA A C 1
ATOM 753 O O . ALA A 1 97 ? 0.633 -19.520 -3.146 1.00 73.06 97 ALA A O 1
ATOM 754 N N . PRO A 1 98 ? 0.462 -17.912 -4.720 1.00 75.38 98 PRO A N 1
ATOM 755 C CA . PRO A 1 98 ? -0.822 -18.381 -5.214 1.00 75.38 98 PRO A CA 1
ATOM 756 C C . PRO A 1 98 ? -0.690 -19.842 -5.620 1.00 75.38 98 PRO A C 1
ATOM 758 O O . PRO A 1 98 ? 0.128 -20.166 -6.473 1.00 75.38 98 PRO A O 1
ATOM 761 N N . VAL A 1 99 ? -1.459 -20.736 -5.009 1.00 82.31 99 VAL A N 1
ATOM 762 C CA . VAL A 1 99 ? -1.464 -22.146 -5.400 1.00 82.31 99 VAL A CA 1
ATOM 763 C C . VAL A 1 99 ? -2.329 -22.282 -6.648 1.00 82.31 99 VAL A C 1
ATOM 765 O O . VAL A 1 99 ? -3.437 -21.754 -6.714 1.00 82.31 99 VAL A O 1
ATOM 768 N N . GLY A 1 100 ? -1.821 -22.962 -7.671 1.00 84.62 100 GLY A N 1
ATOM 769 C CA . GLY A 1 100 ? -2.593 -23.271 -8.871 1.00 84.62 100 GLY A CA 1
ATOM 770 C C . GLY A 1 100 ? -2.604 -24.766 -9.153 1.00 84.62 100 GLY A C 1
ATOM 771 O O . GLY A 1 100 ? -1.751 -25.518 -8.686 1.00 84.62 100 GLY A O 1
ATOM 772 N N . THR A 1 101 ? -3.572 -25.212 -9.946 1.00 88.19 101 THR A N 1
ATOM 773 C CA . THR A 1 101 ? -3.631 -26.606 -10.398 1.00 88.19 101 THR A CA 1
ATOM 774 C C . THR A 1 101 ? -2.912 -26.740 -11.738 1.00 88.19 101 THR A C 1
ATOM 776 O O . THR A 1 101 ? -3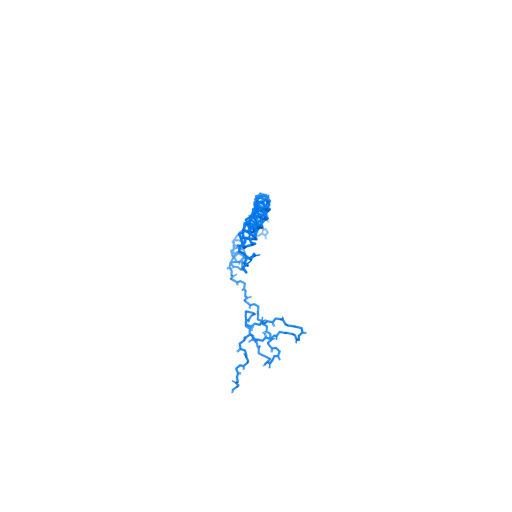.252 -26.046 -12.695 1.00 88.19 101 THR A O 1
ATOM 779 N N . CYS A 1 102 ? -1.917 -27.627 -11.826 1.00 88.38 102 CYS A N 1
ATOM 780 C CA . CYS A 1 102 ? -1.257 -27.934 -13.095 1.00 88.38 102 CYS A CA 1
ATOM 781 C C . CYS A 1 102 ? -2.172 -28.803 -13.969 1.00 88.38 102 CYS A C 1
ATOM 783 O O . CYS A 1 102 ? -2.501 -29.921 -13.583 1.00 88.38 102 CYS A O 1
ATOM 785 N N . VAL A 1 103 ? -2.517 -28.341 -15.172 1.00 89.00 103 VAL A N 1
ATOM 786 C CA . VAL A 1 103 ? -3.393 -29.049 -16.126 1.00 89.00 103 VAL A CA 1
ATOM 787 C C . VAL A 1 103 ? -2.810 -30.405 -16.553 1.00 89.00 103 VAL A C 1
ATOM 789 O O . VAL A 1 103 ? -3.556 -31.339 -16.819 1.00 89.00 103 VAL A O 1
ATOM 792 N N . LEU A 1 104 ? -1.480 -30.553 -16.558 1.00 86.19 104 LEU A N 1
ATOM 793 C CA . LEU A 1 104 ? -0.808 -31.781 -17.007 1.00 86.19 104 LEU A CA 1
ATOM 794 C C . LEU A 1 104 ? -0.889 -32.949 -16.011 1.00 86.19 104 LEU A C 1
ATOM 796 O O . LEU A 1 104 ? -0.863 -34.101 -16.431 1.00 86.19 104 LEU A O 1
ATOM 800 N N . CYS A 1 105 ? -0.969 -32.685 -14.703 1.00 86.69 105 CYS A N 1
ATOM 801 C CA . CYS A 1 105 ? -1.052 -33.747 -13.685 1.00 86.69 105 CYS A CA 1
ATOM 802 C C . CYS A 1 105 ? -2.154 -33.566 -12.644 1.00 86.69 105 CYS A C 1
ATOM 804 O O . CYS A 1 105 ? -2.241 -34.375 -11.721 1.00 86.69 105 CYS A O 1
ATOM 806 N N . GLY A 1 106 ? -2.967 -32.514 -12.748 1.00 86.44 106 GLY A N 1
ATOM 807 C CA . GLY A 1 106 ? -4.060 -32.227 -11.819 1.00 86.44 106 GLY A CA 1
ATOM 808 C C . GLY A 1 106 ? -3.612 -31.955 -10.381 1.00 86.44 106 GLY A C 1
ATOM 809 O O . GLY A 1 106 ? -4.427 -32.041 -9.472 1.00 86.44 106 GLY A O 1
ATOM 810 N N . ARG A 1 107 ? -2.323 -31.676 -10.147 1.00 85.75 107 ARG A N 1
ATOM 811 C CA . ARG A 1 107 ? -1.783 -31.421 -8.805 1.00 85.75 107 ARG A CA 1
ATOM 812 C C . ARG A 1 107 ? -1.670 -29.933 -8.533 1.00 85.75 107 ARG A C 1
ATOM 814 O O . ARG A 1 107 ? -1.277 -29.164 -9.416 1.00 85.75 107 ARG A O 1
ATOM 821 N N . GLU A 1 108 ? -1.933 -29.572 -7.288 1.00 87.81 108 GLU A N 1
ATOM 822 C CA . GLU A 1 108 ? -1.656 -28.248 -6.757 1.00 87.81 108 GLU A CA 1
ATOM 823 C C . GLU A 1 108 ? -0.148 -28.007 -6.675 1.00 87.81 108 GLU A C 1
ATOM 825 O O . GLU A 1 108 ? 0.633 -28.861 -6.239 1.00 87.81 108 GLU A O 1
ATOM 830 N N . ARG A 1 109 ? 0.276 -26.845 -7.162 1.00 85.31 109 ARG A N 1
ATOM 831 C CA . ARG A 1 109 ? 1.664 -26.396 -7.150 1.00 85.31 109 ARG A CA 1
ATOM 832 C C . ARG A 1 109 ? 1.718 -24.931 -6.721 1.00 85.31 109 ARG A C 1
ATOM 834 O O . ARG A 1 109 ? 0.782 -24.185 -7.013 1.00 85.31 109 ARG A O 1
ATOM 841 N N . PRO A 1 110 ? 2.811 -24.500 -6.069 1.00 84.62 110 PRO A N 1
ATOM 842 C CA . PRO A 1 110 ? 3.027 -23.083 -5.819 1.00 84.62 110 PRO A CA 1
ATOM 843 C C . PRO A 1 110 ? 3.063 -22.338 -7.155 1.00 84.62 110 PRO A C 1
ATOM 845 O O . PRO A 1 110 ? 3.573 -22.863 -8.145 1.00 84.62 110 PRO A O 1
ATOM 848 N N . GLY A 1 111 ? 2.535 -21.120 -7.193 1.00 81.56 111 GLY A N 1
ATOM 849 C CA . GLY A 1 111 ? 2.365 -20.349 -8.426 1.00 81.56 111 GLY A CA 1
ATOM 850 C C . GLY A 1 111 ? 3.674 -20.062 -9.149 1.00 81.56 111 GLY A C 1
ATOM 851 O O . GLY A 1 111 ? 3.691 -20.001 -10.370 1.00 81.56 111 GLY A O 1
ATOM 85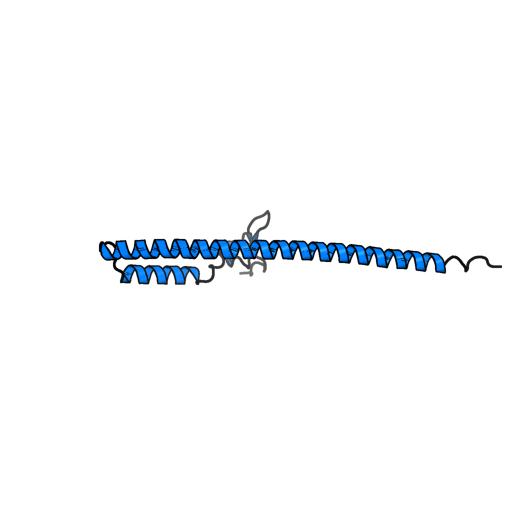2 N N . SER A 1 112 ? 4.792 -20.003 -8.423 1.00 82.31 112 SER A N 1
ATOM 853 C CA . SER A 1 112 ? 6.139 -19.930 -9.004 1.00 82.31 112 SER A CA 1
ATOM 854 C C . SER A 1 112 ? 6.505 -21.150 -9.862 1.00 82.31 112 SER A C 1
ATOM 856 O O . SER A 1 112 ? 7.331 -21.046 -10.765 1.00 82.31 112 SER A O 1
ATOM 858 N N . ALA A 1 113 ? 5.882 -22.304 -9.615 1.00 82.12 113 ALA A N 1
ATOM 859 C CA . ALA A 1 113 ? 6.061 -23.535 -10.377 1.00 82.12 113 ALA A CA 1
ATOM 860 C C . ALA A 1 113 ? 5.001 -23.721 -11.477 1.00 82.12 113 ALA A C 1
ATOM 862 O O . ALA A 1 113 ? 4.942 -24.801 -12.070 1.00 82.12 113 ALA A O 1
ATOM 863 N N . ILE A 1 114 ? 4.167 -22.707 -11.741 1.00 85.00 114 ILE A N 1
ATOM 864 C CA . ILE A 1 114 ? 3.091 -22.736 -12.735 1.00 85.00 114 ILE A CA 1
ATOM 865 C C . ILE A 1 114 ? 3.271 -21.591 -13.729 1.00 85.00 114 ILE A C 1
ATOM 867 O O . ILE A 1 114 ? 3.277 -20.419 -13.371 1.00 85.00 114 ILE A O 1
AT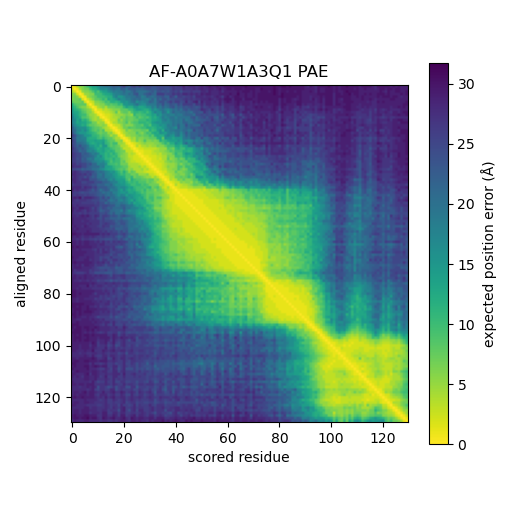OM 871 N N . SER A 1 115 ? 3.337 -21.937 -15.007 1.00 84.69 115 SER A N 1
ATOM 872 C CA . SER A 1 115 ? 3.307 -21.007 -16.127 1.00 84.69 115 SER A CA 1
ATOM 873 C C . SER A 1 115 ? 1.918 -20.998 -16.769 1.00 84.69 115 SER A C 1
ATOM 875 O O . SER A 1 115 ? 1.320 -22.051 -17.003 1.00 84.69 115 SER A O 1
ATOM 877 N N . ARG A 1 116 ? 1.373 -19.810 -17.054 1.00 83.06 116 ARG A N 1
ATOM 878 C CA . ARG A 1 116 ? 0.110 -19.669 -17.794 1.00 83.06 116 ARG A CA 1
ATOM 879 C C . ARG A 1 116 ? 0.396 -19.682 -19.292 1.00 83.06 116 ARG A C 1
ATOM 881 O O . ARG A 1 116 ? 1.103 -18.817 -19.796 1.00 83.06 116 ARG A O 1
ATOM 888 N N . THR A 1 117 ? -0.190 -20.642 -19.998 1.00 82.75 117 TH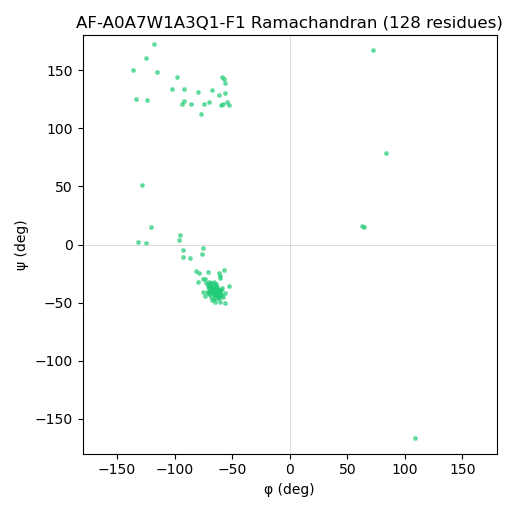R A N 1
ATOM 889 C CA . THR A 1 117 ? -0.121 -20.758 -21.462 1.00 82.75 117 THR A CA 1
ATOM 890 C C . THR A 1 117 ? -1.516 -20.640 -22.073 1.00 82.75 117 THR A C 1
ATOM 892 O O . THR A 1 117 ? -2.514 -20.658 -21.353 1.00 82.75 117 THR A O 1
ATOM 895 N N . ALA A 1 118 ? -1.605 -20.573 -23.406 1.00 83.50 118 ALA A N 1
ATOM 896 C CA . ALA A 1 118 ? -2.883 -20.588 -24.127 1.00 83.50 118 ALA A CA 1
ATOM 897 C C . ALA A 1 118 ? -3.744 -21.837 -23.830 1.00 83.50 118 ALA A C 1
ATOM 899 O O . ALA A 1 118 ? -4.959 -21.798 -23.992 1.00 83.50 118 ALA A O 1
ATOM 900 N N . PHE A 1 119 ? -3.125 -22.925 -23.358 1.00 78.38 119 PHE A N 1
ATOM 901 C CA . PHE A 1 119 ? -3.783 -24.186 -22.999 1.00 78.38 119 PHE A CA 1
ATOM 902 C C . PHE A 1 119 ? -4.105 -24.302 -21.498 1.00 78.38 119 PHE A C 1
ATOM 904 O O . PHE A 1 119 ? -4.572 -25.343 -21.043 1.00 78.38 119 PHE A O 1
ATOM 911 N N . GLY A 1 120 ? -3.844 -23.248 -20.718 1.00 83.50 120 GLY A N 1
ATOM 912 C CA . GLY A 1 120 ? -4.046 -23.215 -19.272 1.00 83.50 120 GLY A CA 1
ATOM 913 C C . GLY A 1 120 ? -2.746 -23.226 -18.463 1.00 83.50 120 GLY A C 1
ATOM 914 O O . GLY A 1 120 ? -1.652 -22.962 -18.970 1.00 83.50 120 GLY A O 1
ATOM 915 N N . ALA A 1 121 ? -2.888 -23.478 -17.162 1.00 86.38 121 ALA A N 1
ATOM 916 C CA . ALA A 1 121 ? -1.806 -23.490 -16.181 1.00 86.38 121 ALA A CA 1
ATOM 917 C C . ALA A 1 121 ? -0.968 -24.780 -16.281 1.00 86.38 121 ALA A C 1
ATOM 919 O O . ALA A 1 121 ? -1.444 -25.863 -15.949 1.00 86.38 121 ALA A O 1
ATOM 920 N N . VAL A 1 122 ? 0.290 -24.684 -16.710 1.00 87.94 122 VAL A N 1
ATOM 921 C CA . VAL A 1 122 ? 1.221 -25.819 -16.851 1.00 87.94 122 VAL A CA 1
ATOM 922 C C . VAL A 1 122 ? 2.393 -25.684 -15.885 1.00 87.94 122 VAL A C 1
ATOM 924 O O . VAL A 1 122 ? 2.803 -24.580 -15.554 1.00 87.94 122 VAL A O 1
ATOM 927 N N . CYS A 1 123 ? 2.937 -26.797 -15.403 1.00 88.25 123 CYS A N 1
ATOM 928 C CA . CYS A 1 123 ? 3.979 -26.792 -14.381 1.00 88.25 123 CYS A CA 1
ATOM 929 C C . CYS A 1 123 ? 5.394 -26.787 -14.983 1.00 88.25 123 CYS A C 1
ATOM 931 O O . CYS A 1 123 ? 5.697 -27.578 -15.874 1.00 88.25 123 C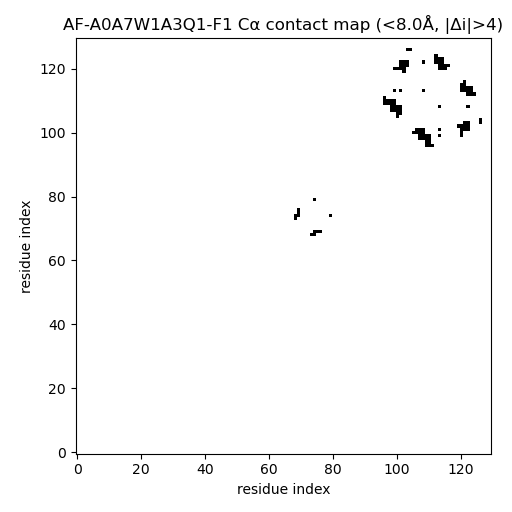YS A O 1
ATOM 933 N N . SER A 1 124 ? 6.272 -25.922 -14.464 1.00 79.62 124 SER A N 1
ATOM 934 C CA . SER A 1 124 ? 7.576 -25.580 -15.067 1.00 79.62 124 SER A CA 1
ATOM 935 C C . SER A 1 124 ? 8.680 -26.637 -14.890 1.00 79.62 124 SER A C 1
ATOM 937 O O . SER A 1 124 ? 9.743 -26.512 -15.484 1.00 79.62 124 SER A O 1
ATOM 939 N N . GLY A 1 125 ? 8.452 -27.677 -14.081 1.00 78.25 125 GLY A N 1
ATOM 940 C CA . GLY A 1 125 ? 9.445 -28.716 -13.751 1.00 78.25 125 GLY A CA 1
ATOM 941 C C . GLY A 1 125 ? 9.033 -30.138 -14.140 1.00 78.25 125 GLY A C 1
ATOM 942 O O . GLY A 1 125 ? 9.598 -31.099 -13.624 1.00 78.25 125 GLY A O 1
ATOM 943 N N . GLY A 1 126 ? 8.013 -30.279 -14.992 1.00 71.12 126 GLY A N 1
ATOM 944 C CA . GLY A 1 126 ? 7.391 -31.568 -15.285 1.00 71.12 126 GLY A CA 1
ATOM 945 C C . GLY A 1 126 ? 6.540 -32.105 -14.127 1.00 71.12 126 GLY A C 1
ATOM 946 O O . GLY A 1 126 ? 6.554 -31.610 -12.994 1.00 71.12 126 GLY A O 1
ATOM 947 N N . CYS A 1 127 ? 5.743 -33.126 -14.425 1.00 79.94 127 CYS A N 1
ATOM 948 C CA . CYS A 1 127 ? 4.952 -33.828 -13.425 1.00 79.94 127 CYS A CA 1
ATOM 949 C C . CYS A 1 127 ? 5.751 -35.046 -12.942 1.00 79.94 127 CYS A C 1
ATOM 951 O O . CYS A 1 127 ? 6.095 -35.886 -13.772 1.00 79.94 127 CYS A O 1
ATOM 953 N N . PRO A 1 128 ? 6.067 -35.168 -11.638 1.00 72.44 128 PRO A N 1
ATOM 954 C CA . PRO A 1 128 ? 6.770 -36.333 -11.126 1.00 72.44 128 PRO A CA 1
ATOM 955 C C . PRO A 1 128 ? 5.907 -37.569 -11.374 1.00 72.44 128 PRO A C 1
ATOM 957 O O . PRO A 1 128 ? 4.711 -37.570 -11.051 1.00 72.44 128 PRO A O 1
ATOM 960 N N . ALA A 1 129 ? 6.518 -38.590 -11.976 1.00 65.44 129 ALA A N 1
ATOM 961 C CA . ALA A 1 129 ? 5.901 -39.895 -12.144 1.00 65.44 129 ALA A CA 1
ATOM 962 C C . ALA A 1 129 ? 5.498 -40.446 -10.767 1.00 65.44 129 ALA A C 1
ATOM 964 O O . ALA A 1 129 ? 6.156 -40.170 -9.762 1.00 65.44 129 ALA A O 1
ATOM 965 N N . ARG A 1 130 ? 4.351 -41.124 -10.734 1.00 57.16 130 ARG A N 1
ATOM 966 C CA . ARG A 1 130 ? 3.791 -41.736 -9.527 1.00 57.16 130 ARG A CA 1
ATOM 967 C C . ARG A 1 130 ? 4.692 -42.837 -8.990 1.00 57.16 130 ARG A C 1
ATOM 969 O O . ARG A 1 130 ? 5.252 -43.572 -9.830 1.00 57.16 130 ARG A O 1
#

pLDDT: mean 75.78, std 13.39, range [42.47, 91.56]

Secondary structure (DSSP, 8-state):
----SSSHHHHHHHHHHHHHHHHHHHHHHHHHHHHHHHHHHHHHHHHHHHHHHHHHHHHHHHHHHHHHHHHTTSS-HHHHHHHHHHHHHHHHSPPPPPEEE-TTT--EEEGGGEEEETTEEEETT-PPP-

Mean predicted aligned error: 17.81 Å

Foldseek 3Di:
DDDDPPPPVVVVVVVVVVVVVVVVVVVVVVVVVVVVVVVVVVVVVVVVVVVVVVVVVVVVVVVVVVVVCVVVVVDDPVVVVVVVVVVVVVVVPDPQQDWDQAPVPRDTDRVVQWDQDPVGTHGNPDDDDD

Sequence (130 aa):
MSTSMFRSGFYKYMIQGYVDRTQGDELAAQVMSDVDTAGDVEALRRRVIQQSLAIEELASVVAVMSRMLIEAGQIDAKVLEYRVDAALDERRAPPEAPVGTCVLCGRERPGSAISRTAFGAVCSGGCPAR